Protein AF-A0A916ATY6-F1 (afdb_monomer)

Foldseek 3Di:
DDLALAEAEAEAQPPPVPQAGDLVVCVVPPCCLQVPPPDPHFNHAYEYAGADLCRLVNNLSCLVSVHHYDDAPVRDQADNVRHGDPGRVSVVVVSVVSCVVVVRDDDDPVVVSVVSHVSVVVVVVVVVVVVVD

Mean predicted aligned error: 8.29 Å

Nearest PDB structures (foldseek):
  3e02-assembly1_A  TM=9.396E-01  e=4.006E-03  Paraburkholderia xenovorans LB400
  3lot-assembly1_D  TM=9.330E-01  e=5.194E-03  Archaeoglobus fulgidus
  3no5-assembly2_C  TM=8.229E-01  e=2.713E-03  Cupriavidus pinatubonensis JMP134
  3chv-assembly1_A-2  TM=7.537E-01  e=1.208E-02  Ruegeria pomeroyi DSS-3
  3fa5-assembly1_B  TM=7.376E-01  e=1.252E-01  Paracoccus denitrificans PD1222

Structure (mmCIF, N/CA/C/O backbone):
data_AF-A0A916ATY6-F1
#
_entry.id   AF-A0A916ATY6-F1
#
loop_
_atom_site.group_PDB
_atom_site.id
_atom_site.type_symbol
_atom_site.label_atom_id
_atom_site.label_alt_id
_atom_site.label_comp_id
_atom_site.label_asym_id
_atom_site.label_entity_id
_atom_site.label_seq_id
_atom_site.pdbx_PDB_ins_code
_atom_site.Cartn_x
_atom_site.Cartn_y
_atom_site.Cartn_z
_atom_site.occupancy
_atom_site.B_iso_or_equiv
_atom_site.auth_seq_id
_atom_site.auth_comp_id
_atom_site.auth_asym_id
_atom_site.auth_atom_id
_atom_site.pdbx_PDB_model_num
ATOM 1 N N . MET A 1 1 ? 25.589 -5.861 0.360 1.00 56.34 1 MET A N 1
ATOM 2 C CA . MET A 1 1 ? 24.221 -6.362 0.102 1.00 56.34 1 MET A CA 1
ATOM 3 C C . MET A 1 1 ? 24.271 -7.263 -1.119 1.00 56.34 1 MET A C 1
ATOM 5 O O . MET A 1 1 ? 25.149 -7.019 -1.943 1.00 56.34 1 MET A O 1
ATOM 9 N N . PRO A 1 2 ? 23.389 -8.271 -1.233 1.00 63.84 2 PRO A N 1
ATOM 10 C CA . PRO A 1 2 ? 23.212 -9.017 -2.481 1.00 63.84 2 PRO A CA 1
ATOM 11 C C . PRO A 1 2 ? 22.978 -8.040 -3.632 1.00 63.84 2 PRO A C 1
ATOM 13 O O . PRO A 1 2 ? 22.325 -7.020 -3.423 1.00 63.84 2 PRO A O 1
ATOM 16 N N . ASP A 1 3 ? 23.513 -8.307 -4.816 1.00 68.31 3 ASP A N 1
ATOM 17 C CA . ASP A 1 3 ? 23.391 -7.420 -5.981 1.00 68.31 3 ASP A CA 1
ATOM 18 C C . ASP A 1 3 ? 22.205 -7.789 -6.897 1.00 68.31 3 ASP A C 1
ATOM 20 O O . ASP A 1 3 ? 22.075 -7.239 -7.990 1.00 68.31 3 ASP A O 1
ATOM 24 N N . HIS A 1 4 ? 21.356 -8.723 -6.459 1.00 70.06 4 HIS A N 1
ATOM 25 C CA . HIS A 1 4 ? 20.209 -9.266 -7.190 1.00 70.06 4 HIS A CA 1
ATOM 26 C C . HIS A 1 4 ? 19.062 -9.694 -6.250 1.00 70.06 4 HIS A C 1
ATOM 28 O O . HIS A 1 4 ? 19.238 -9.708 -5.029 1.00 70.06 4 HIS A O 1
ATOM 34 N N . HIS A 1 5 ? 17.881 -9.976 -6.827 1.00 76.50 5 HIS A N 1
ATOM 35 C CA . HIS A 1 5 ? 16.618 -10.324 -6.135 1.00 76.50 5 HIS A CA 1
ATOM 36 C C . HIS A 1 5 ? 16.241 -9.384 -4.986 1.00 76.50 5 HIS A C 1
ATOM 38 O O . HIS A 1 5 ? 15.688 -9.798 -3.964 1.00 76.50 5 HIS A O 1
ATOM 44 N N . GLN A 1 6 ? 16.572 -8.104 -5.125 1.00 80.44 6 GLN A N 1
ATOM 45 C CA . GLN A 1 6 ? 16.255 -7.120 -4.106 1.00 80.44 6 GLN A CA 1
ATOM 46 C C . GLN A 1 6 ? 14.767 -6.776 -4.156 1.00 80.44 6 GLN A C 1
ATOM 48 O O . GLN A 1 6 ? 14.208 -6.513 -5.219 1.00 80.44 6 GLN A O 1
ATOM 53 N N . HIS A 1 7 ? 14.151 -6.727 -2.980 1.00 85.62 7 HIS A N 1
ATOM 54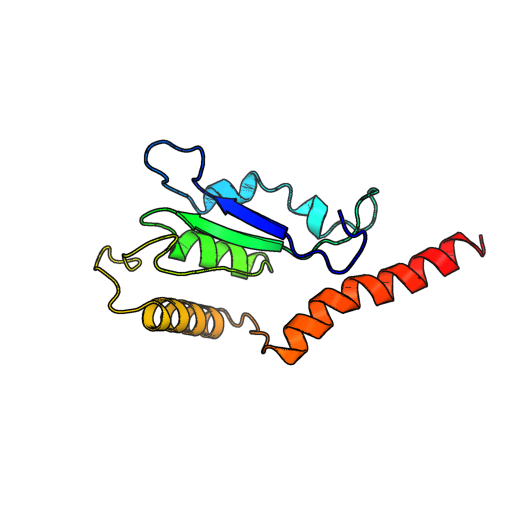 C CA . HIS A 1 7 ? 12.808 -6.204 -2.788 1.00 85.62 7 HIS A CA 1
ATOM 55 C C . HIS A 1 7 ? 12.855 -5.209 -1.628 1.00 85.62 7 HIS A C 1
ATOM 57 O O . HIS A 1 7 ? 13.101 -5.587 -0.479 1.00 85.62 7 HIS A O 1
ATOM 63 N N . ALA A 1 8 ? 12.719 -3.923 -1.939 1.00 86.81 8 ALA A N 1
ATOM 64 C CA . ALA A 1 8 ? 12.822 -2.861 -0.948 1.00 86.81 8 ALA A CA 1
ATOM 65 C C . ALA A 1 8 ? 11.520 -2.741 -0.146 1.00 86.81 8 ALA A C 1
ATOM 67 O O . ALA A 1 8 ? 10.437 -2.891 -0.697 1.00 86.81 8 ALA A O 1
ATOM 68 N N . LEU A 1 9 ? 11.618 -2.422 1.148 1.00 89.44 9 LEU A N 1
ATOM 69 C CA . LEU A 1 9 ? 10.466 -2.034 1.963 1.00 89.44 9 LEU A CA 1
ATOM 70 C C . LEU A 1 9 ? 10.633 -0.583 2.408 1.00 89.44 9 LEU A C 1
ATOM 72 O O . LEU A 1 9 ? 11.519 -0.259 3.201 1.00 89.44 9 LEU A O 1
ATOM 76 N N . VAL A 1 10 ? 9.760 0.282 1.909 1.00 89.88 10 VAL A N 1
ATOM 77 C CA . VAL A 1 10 ? 9.651 1.680 2.314 1.00 89.88 10 VAL A CA 1
ATOM 78 C C . VAL A 1 10 ? 8.666 1.790 3.468 1.00 89.88 10 VAL A C 1
ATOM 80 O O . VAL A 1 10 ? 7.553 1.275 3.404 1.00 89.88 10 VAL A O 1
ATOM 83 N N . VAL A 1 11 ? 9.072 2.506 4.514 1.00 91.19 11 VAL A N 1
ATOM 84 C CA . VAL A 1 11 ? 8.278 2.684 5.732 1.00 91.19 11 VAL A CA 1
ATOM 85 C C . VAL A 1 11 ? 7.848 4.142 5.854 1.00 91.19 11 VAL A C 1
ATOM 87 O O . VAL A 1 11 ? 8.669 5.010 6.159 1.00 91.19 11 VAL A O 1
ATOM 90 N N . LEU A 1 12 ? 6.563 4.417 5.640 1.00 89.88 12 LEU A N 1
ATOM 91 C CA . LEU A 1 12 ? 5.989 5.748 5.841 1.00 89.88 12 LEU A CA 1
ATOM 92 C C . LEU A 1 12 ? 5.737 6.015 7.330 1.00 89.88 12 LEU A C 1
ATOM 94 O O . LEU A 1 12 ? 5.541 5.095 8.124 1.00 89.88 12 LEU A O 1
ATOM 98 N N . GLY A 1 13 ? 5.784 7.288 7.722 1.00 74.75 13 GLY A N 1
ATOM 99 C CA . GLY A 1 13 ? 5.442 7.724 9.080 1.00 74.75 13 GLY A CA 1
ATOM 100 C C . GLY A 1 13 ? 6.486 7.435 10.166 1.00 74.75 13 GLY A C 1
ATOM 101 O O . GLY A 1 13 ? 6.394 8.025 11.237 1.00 74.75 13 GLY A O 1
ATOM 102 N N . ARG A 1 14 ? 7.529 6.623 9.915 1.00 67.06 14 ARG A N 1
ATOM 103 C CA . ARG A 1 14 ? 8.522 6.221 10.943 1.00 67.06 14 ARG A CA 1
ATOM 104 C C . ARG A 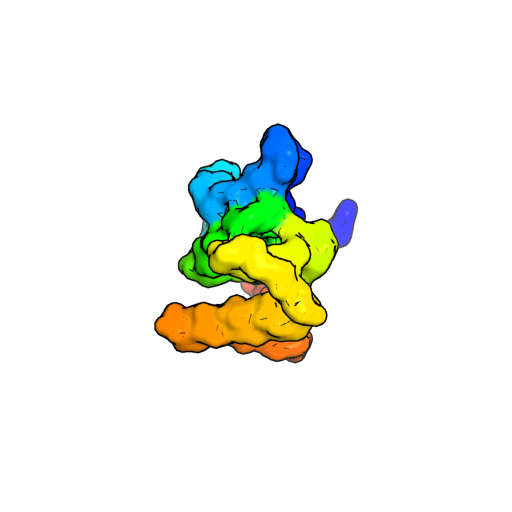1 14 ? 9.216 7.394 11.654 1.00 67.06 14 ARG A C 1
ATOM 106 O O . ARG A 1 14 ? 9.600 7.256 12.811 1.00 67.06 14 ARG A O 1
ATOM 113 N N . TYR A 1 15 ? 9.383 8.525 10.970 1.00 65.75 15 TYR A N 1
ATOM 114 C CA . TYR A 1 15 ? 10.058 9.7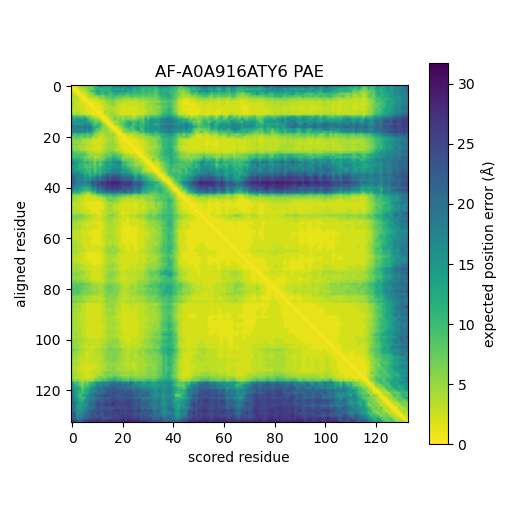18 11.500 1.00 65.75 15 TYR A CA 1
ATOM 115 C C . TYR A 1 15 ? 9.110 10.900 11.760 1.00 65.75 15 TYR A C 1
ATOM 117 O O . TYR A 1 15 ? 9.572 11.984 12.112 1.00 65.75 15 TYR A O 1
ATOM 125 N N . GLN A 1 16 ? 7.797 10.711 11.594 1.00 63.69 16 GLN A N 1
ATOM 126 C CA . GLN A 1 16 ? 6.801 11.722 11.952 1.00 63.69 16 GLN A CA 1
ATOM 127 C C . GLN A 1 16 ? 6.427 11.594 13.433 1.00 63.69 16 GLN A C 1
ATOM 129 O O . GLN A 1 16 ? 6.479 10.501 14.007 1.00 63.69 16 GLN A O 1
ATOM 134 N N . LYS A 1 17 ? 6.042 12.711 14.070 1.00 63.28 17 LYS A N 1
ATOM 135 C CA . LYS A 1 17 ? 5.484 12.669 15.431 1.00 63.28 17 LYS A CA 1
ATOM 136 C C . LYS A 1 17 ? 4.321 11.671 15.452 1.00 63.28 17 LYS A C 1
ATOM 138 O O . LYS A 1 17 ? 3.497 11.671 14.545 1.00 63.28 17 LYS A O 1
ATOM 143 N N . GLU A 1 18 ? 4.305 10.806 16.465 1.00 72.00 18 GLU A N 1
ATOM 144 C CA . GLU A 1 18 ? 3.228 9.827 16.705 1.00 72.00 18 GLU A CA 1
ATOM 145 C C . GLU A 1 18 ? 3.035 8.773 15.598 1.00 72.00 18 GLU A C 1
ATOM 147 O O . GLU A 1 18 ? 2.000 8.108 15.554 1.00 72.00 18 GLU A O 1
ATOM 152 N N . GLN A 1 19 ? 4.036 8.585 14.727 1.00 75.12 19 GLN A N 1
ATOM 153 C CA . GLN A 1 19 ? 4.022 7.571 13.667 1.00 75.12 19 GLN A CA 1
ATOM 154 C C . GLN A 1 19 ? 2.798 7.675 12.738 1.00 75.12 19 GLN A C 1
ATOM 156 O O . GLN A 1 19 ? 2.239 6.666 12.320 1.00 75.12 19 GLN A O 1
ATOM 161 N N . GLN A 1 20 ? 2.357 8.894 12.416 1.00 84.19 20 GLN A N 1
ATOM 162 C CA . GLN A 1 20 ? 1.248 9.099 11.485 1.00 84.19 20 GLN A CA 1
ATOM 163 C C . GLN A 1 20 ? 1.757 9.246 10.053 1.00 84.19 20 GLN A C 1
ATOM 165 O O . GLN A 1 20 ? 2.561 10.129 9.753 1.00 84.19 20 GLN A O 1
ATOM 170 N N . SER A 1 21 ? 1.270 8.377 9.170 1.00 89.50 21 SER A N 1
ATOM 171 C CA . SER A 1 21 ? 1.540 8.446 7.734 1.00 89.50 21 SER A CA 1
ATOM 172 C C . SER A 1 21 ? 0.420 9.166 6.998 1.00 89.50 21 SER A C 1
ATOM 174 O O . SER A 1 21 ? -0.744 9.153 7.405 1.00 89.50 21 SER A O 1
ATOM 176 N N . SER A 1 22 ? 0.769 9.751 5.862 1.00 90.69 22 SER A N 1
ATOM 177 C CA . SER A 1 22 ? -0.173 10.321 4.910 1.00 90.69 22 SER A CA 1
ATOM 178 C C . SER A 1 22 ? 0.091 9.740 3.522 1.00 90.69 22 SER A C 1
ATOM 180 O O . SER A 1 22 ? 1.253 9.594 3.148 1.00 90.69 22 SER A O 1
ATOM 182 N N . PRO A 1 23 ? -0.938 9.499 2.687 1.00 91.19 23 PRO A N 1
ATOM 183 C CA . PRO A 1 23 ? -0.733 9.133 1.283 1.00 91.19 23 PRO A CA 1
ATOM 184 C C . PRO A 1 23 ? 0.143 10.137 0.531 1.00 91.19 23 PRO A C 1
ATOM 186 O O . PRO A 1 23 ? 0.843 9.791 -0.414 1.00 91.19 23 PRO A O 1
ATOM 189 N N . TRP A 1 24 ? 0.147 11.391 0.984 1.00 89.50 24 TRP A N 1
ATOM 190 C CA . TRP A 1 24 ? 0.990 12.446 0.439 1.00 89.50 24 TRP A CA 1
ATOM 191 C C . TRP A 1 24 ? 2.489 12.234 0.661 1.00 89.50 24 TRP A C 1
ATOM 193 O O . TRP A 1 24 ? 3.285 12.811 -0.084 1.00 89.50 24 TRP A O 1
ATOM 203 N N . ASP A 1 25 ? 2.873 11.403 1.630 1.00 88.19 25 ASP A N 1
ATOM 204 C CA . ASP A 1 25 ? 4.268 11.055 1.901 1.00 88.19 25 ASP A CA 1
ATOM 205 C C . ASP A 1 25 ? 4.867 10.229 0.752 1.00 88.19 25 ASP A C 1
ATOM 207 O O . ASP A 1 25 ? 6.072 10.289 0.516 1.00 88.19 25 ASP A O 1
ATOM 211 N N . LEU A 1 26 ? 4.031 9.542 -0.041 1.00 87.12 26 LEU A N 1
ATOM 212 C CA . LEU A 1 26 ? 4.464 8.820 -1.242 1.00 87.12 26 LEU A CA 1
ATOM 213 C C . LEU A 1 26 ? 5.099 9.747 -2.287 1.00 87.12 26 LEU A C 1
ATOM 215 O O . LEU A 1 26 ? 5.924 9.293 -3.067 1.00 87.12 26 LEU A O 1
ATOM 219 N N . ARG A 1 27 ? 4.790 11.052 -2.282 1.00 81.75 27 ARG A N 1
ATOM 220 C CA . ARG A 1 27 ? 5.428 12.021 -3.195 1.00 81.75 27 ARG A CA 1
ATOM 221 C C . ARG A 1 27 ? 6.910 12.229 -2.906 1.00 81.75 27 ARG A C 1
ATOM 223 O O . ARG A 1 27 ? 7.644 12.657 -3.788 1.00 81.75 27 ARG A O 1
ATOM 230 N N . ALA A 1 28 ? 7.337 11.987 -1.666 1.00 75.31 28 ALA A N 1
ATOM 231 C CA . ALA A 1 28 ? 8.747 12.059 -1.304 1.00 75.31 28 ALA A CA 1
ATOM 232 C C . ALA A 1 28 ? 9.527 10.846 -1.830 1.00 75.31 28 ALA A C 1
ATOM 234 O O . ALA A 1 28 ? 10.754 10.900 -1.929 1.00 75.31 28 ALA A O 1
ATOM 235 N N . LEU A 1 29 ? 8.832 9.761 -2.196 1.00 73.31 29 LEU A N 1
ATOM 236 C CA . LEU A 1 29 ? 9.446 8.685 -2.952 1.00 73.31 29 LEU A CA 1
ATOM 237 C C . LEU A 1 29 ? 9.732 9.235 -4.341 1.00 73.31 29 LEU A C 1
ATOM 239 O O . LEU A 1 29 ? 8.823 9.580 -5.091 1.00 73.31 29 LEU A O 1
ATOM 243 N N . ASN A 1 30 ? 11.014 9.345 -4.679 1.00 68.12 30 ASN A N 1
ATOM 244 C CA . ASN A 1 30 ? 11.421 9.608 -6.048 1.00 68.12 30 ASN A CA 1
ATOM 245 C C . ASN A 1 30 ? 11.110 8.351 -6.874 1.00 68.12 30 ASN A C 1
ATOM 247 O O . ASN A 1 30 ? 11.986 7.517 -7.097 1.00 68.12 30 ASN A O 1
ATOM 251 N N . LEU A 1 31 ? 9.836 8.198 -7.249 1.00 64.19 31 LEU A N 1
ATOM 252 C CA . LEU A 1 31 ? 9.304 7.014 -7.916 1.00 64.19 31 LEU A CA 1
ATOM 253 C C . LEU A 1 31 ? 10.007 6.741 -9.243 1.00 64.19 31 LEU A C 1
ATOM 255 O O . LEU A 1 31 ? 10.140 5.583 -9.619 1.00 64.19 31 LEU A O 1
ATOM 259 N N . ALA A 1 32 ? 10.547 7.776 -9.895 1.00 58.75 32 ALA A N 1
ATOM 260 C CA . ALA A 1 32 ? 11.366 7.619 -11.091 1.00 58.75 32 ALA A CA 1
ATOM 261 C C . ALA A 1 32 ? 12.536 6.651 -10.855 1.00 58.75 32 ALA A C 1
ATOM 263 O O . ALA A 1 32 ? 12.866 5.873 -11.727 1.00 58.75 32 ALA A O 1
ATOM 264 N N . ARG A 1 33 ? 13.097 6.565 -9.645 1.00 59.00 33 ARG A N 1
ATOM 265 C CA . ARG A 1 33 ? 14.185 5.615 -9.341 1.00 59.00 33 ARG A 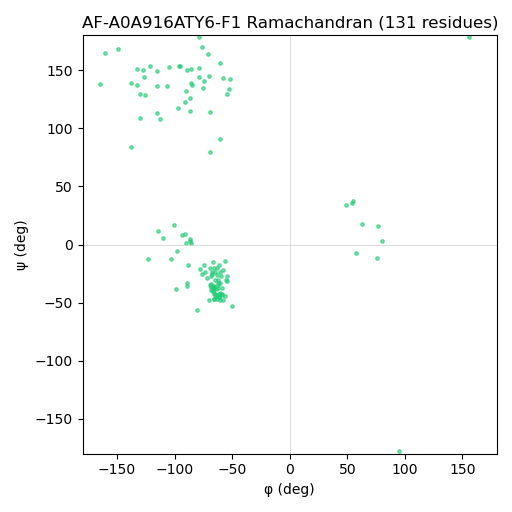CA 1
ATOM 266 C C . ARG A 1 33 ? 13.771 4.141 -9.400 1.00 59.00 33 ARG A C 1
ATOM 268 O O . ARG A 1 33 ? 14.645 3.283 -9.395 1.00 59.00 33 ARG A O 1
ATOM 275 N N . PHE A 1 34 ? 12.469 3.857 -9.402 1.00 57.12 34 PHE A N 1
ATOM 276 C CA . PHE A 1 34 ? 11.912 2.507 -9.504 1.00 57.12 34 PHE A CA 1
ATOM 277 C C . PHE A 1 34 ? 11.371 2.185 -10.903 1.00 57.12 34 PHE A C 1
ATOM 279 O O . PHE A 1 34 ? 11.086 1.024 -11.172 1.00 57.12 34 PHE A O 1
ATOM 286 N N . PHE A 1 35 ? 11.231 3.191 -11.773 1.00 53.91 35 PHE A N 1
ATOM 287 C CA . PHE A 1 35 ? 10.649 3.055 -13.115 1.00 53.91 35 PHE A CA 1
ATOM 288 C C . PHE A 1 35 ? 11.581 3.523 -14.240 1.00 53.91 35 PHE A C 1
ATOM 290 O O . PHE A 1 35 ? 11.286 3.297 -15.410 1.00 53.91 35 PHE A O 1
ATOM 297 N N . ASP A 1 36 ? 12.668 4.216 -13.903 1.00 47.78 36 ASP A N 1
ATOM 298 C CA . ASP A 1 36 ? 13.599 4.796 -14.858 1.00 47.78 36 ASP A CA 1
ATOM 299 C C . ASP A 1 36 ? 14.792 3.862 -15.047 1.00 47.78 36 ASP A C 1
ATOM 301 O O . ASP A 1 36 ? 15.546 3.547 -14.122 1.00 47.78 36 ASP A O 1
ATOM 305 N N . SER A 1 37 ? 14.929 3.397 -16.280 1.00 48.69 37 SER A N 1
ATOM 306 C CA . SER A 1 37 ? 15.850 2.337 -16.660 1.00 48.69 37 SER A CA 1
ATOM 307 C C . SER A 1 37 ? 17.269 2.845 -16.963 1.00 48.69 37 SER A C 1
ATOM 309 O O . SER A 1 37 ? 18.133 2.042 -17.329 1.00 48.69 37 SER A O 1
ATOM 311 N N . ASP A 1 38 ? 17.491 4.161 -16.812 1.00 45.56 38 ASP A N 1
ATOM 312 C CA . ASP A 1 38 ? 18.643 4.899 -17.352 1.00 45.56 38 ASP A CA 1
ATOM 313 C C . ASP A 1 38 ? 19.601 5.489 -16.301 1.00 45.56 38 ASP A C 1
ATOM 315 O O . ASP A 1 38 ? 20.505 6.249 -16.649 1.00 45.56 38 ASP A O 1
ATOM 319 N N . PHE A 1 39 ? 19.502 5.133 -15.015 1.00 40.50 39 PHE A N 1
ATOM 320 C CA . PHE A 1 39 ? 20.410 5.716 -14.018 1.00 40.50 39 PHE A CA 1
ATOM 321 C C . PHE A 1 39 ? 20.947 4.723 -12.993 1.00 40.50 39 PHE A C 1
ATOM 323 O O . PHE A 1 39 ? 20.452 4.679 -11.879 1.00 40.50 39 PHE A O 1
ATOM 330 N N . VAL A 1 40 ? 22.024 4.000 -13.338 1.00 43.34 40 VAL A N 1
ATOM 331 C CA . VAL A 1 40 ? 23.071 3.453 -12.427 1.00 43.34 40 VAL A CA 1
ATOM 332 C C . VAL A 1 40 ? 22.602 2.516 -11.283 1.00 43.34 40 VAL A C 1
ATOM 334 O O . VAL A 1 40 ? 23.418 1.864 -10.634 1.00 43.34 40 VAL A O 1
ATOM 337 N N . THR A 1 41 ? 21.302 2.357 -11.058 1.00 43.94 41 THR A N 1
ATOM 338 C CA . THR A 1 41 ? 20.682 1.531 -10.029 1.00 43.94 41 THR A CA 1
ATOM 339 C C . THR A 1 41 ? 19.618 0.654 -10.683 1.00 43.94 41 THR A C 1
ATOM 341 O O . THR A 1 41 ? 18.803 1.183 -11.433 1.00 43.94 41 THR A O 1
ATOM 344 N N . PRO A 1 42 ? 19.631 -0.669 -10.445 1.00 50.06 42 PRO A N 1
ATOM 345 C CA . PRO A 1 42 ? 18.667 -1.592 -11.043 1.00 50.06 42 PRO A CA 1
ATOM 346 C C . PRO A 1 42 ? 17.221 -1.248 -10.646 1.00 50.06 42 PRO A C 1
ATOM 348 O O . PRO A 1 42 ? 17.003 -0.659 -9.588 1.00 50.06 42 PRO A O 1
ATOM 351 N N . GLU A 1 43 ? 16.246 -1.666 -11.463 1.00 63.44 43 GLU A N 1
ATOM 352 C CA . GLU A 1 43 ? 14.815 -1.663 -11.121 1.00 63.44 43 GLU A CA 1
ATOM 353 C C . GLU A 1 43 ? 14.587 -2.569 -9.901 1.00 63.44 43 GLU A C 1
ATOM 355 O O . GLU A 1 43 ? 14.419 -3.784 -10.005 1.00 63.44 43 GLU A O 1
ATOM 360 N N . VAL A 1 44 ? 14.660 -1.991 -8.704 1.00 74.56 44 VAL A N 1
ATOM 361 C CA . VAL A 1 44 ? 14.367 -2.701 -7.459 1.00 74.56 44 VAL A CA 1
ATOM 362 C C . VAL A 1 44 ? 12.871 -2.600 -7.211 1.00 74.56 44 VAL A C 1
ATOM 364 O O . VAL A 1 44 ? 12.353 -1.513 -6.951 1.00 74.56 44 VAL A O 1
ATOM 367 N N . ARG A 1 45 ? 12.174 -3.741 -7.245 1.00 81.69 45 ARG A N 1
ATOM 368 C CA . ARG A 1 45 ? 10.767 -3.806 -6.838 1.00 81.69 45 ARG A CA 1
ATOM 369 C C . ARG A 1 45 ? 10.638 -3.321 -5.394 1.00 81.69 45 ARG A C 1
ATOM 371 O O . ARG A 1 45 ? 11.512 -3.580 -4.560 1.00 81.69 45 ARG A O 1
ATOM 378 N N . CYS A 1 46 ? 9.556 -2.618 -5.087 1.00 86.94 46 CYS A N 1
ATOM 379 C CA . CYS A 1 46 ? 9.380 -1.975 -3.794 1.00 86.94 46 CYS A CA 1
ATOM 380 C C . CYS A 1 46 ? 7.992 -2.252 -3.219 1.00 86.94 46 CYS A C 1
ATOM 382 O O . CYS A 1 46 ? 6.985 -2.118 -3.913 1.00 86.94 46 CYS A O 1
ATOM 384 N N . ALA A 1 47 ? 7.962 -2.534 -1.919 1.00 92.19 47 ALA A N 1
ATOM 385 C CA . ALA A 1 47 ? 6.774 -2.543 -1.091 1.00 92.19 47 ALA A CA 1
ATOM 386 C C . ALA A 1 47 ? 6.712 -1.309 -0.188 1.00 92.19 47 ALA A C 1
ATOM 388 O O . ALA A 1 47 ? 7.740 -0.763 0.220 1.00 92.19 47 ALA A O 1
ATOM 389 N N . VAL A 1 48 ? 5.500 -0.911 0.184 1.00 93.81 48 VAL A N 1
ATOM 390 C CA . VAL A 1 48 ? 5.238 0.146 1.165 1.00 93.81 48 VAL A CA 1
ATOM 391 C C . VAL A 1 48 ? 4.547 -0.440 2.394 1.00 93.81 48 VAL A C 1
ATOM 393 O O . VAL A 1 48 ? 3.605 -1.223 2.275 1.00 93.81 48 VAL A O 1
ATOM 396 N N . CYS A 1 49 ? 4.977 -0.023 3.584 1.00 94.94 49 CYS A N 1
ATOM 397 C CA . CYS A 1 49 ? 4.161 -0.074 4.794 1.00 94.94 49 CYS A CA 1
ATOM 398 C C . CYS A 1 49 ? 3.995 1.329 5.382 1.00 94.94 49 CYS A C 1
ATOM 400 O O . CYS A 1 49 ? 4.825 2.217 5.169 1.00 94.94 49 CYS A O 1
ATOM 402 N N . ALA A 1 50 ? 2.907 1.538 6.113 1.00 94.31 50 ALA A N 1
ATOM 403 C CA . ALA A 1 50 ? 2.559 2.831 6.677 1.00 94.31 50 ALA A CA 1
ATOM 404 C C . ALA A 1 50 ? 2.045 2.653 8.102 1.00 94.31 50 ALA A C 1
ATOM 406 O O . ALA A 1 50 ? 1.287 1.733 8.380 1.00 94.31 50 ALA A O 1
ATOM 407 N N . PHE A 1 51 ? 2.450 3.539 9.002 1.00 92.19 51 PHE A N 1
ATOM 408 C CA . PHE A 1 51 ? 1.928 3.573 10.365 1.00 92.19 51 PHE A CA 1
ATOM 409 C C . PHE A 1 51 ? 0.773 4.573 10.498 1.00 92.19 51 PHE A C 1
ATOM 411 O O . PHE A 1 51 ? 0.709 5.574 9.774 1.00 92.19 51 PHE A O 1
ATOM 418 N N . GLY A 1 52 ? -0.108 4.319 11.463 1.00 88.62 52 GLY A N 1
ATOM 419 C CA . GLY A 1 52 ? -1.151 5.255 11.881 1.00 88.62 52 GLY A CA 1
ATOM 420 C C . GLY A 1 52 ? -2.509 5.044 11.213 1.00 88.62 52 GLY A C 1
ATOM 421 O O . GLY A 1 52 ? -2.712 4.126 10.420 1.00 88.62 52 GLY A O 1
ATOM 422 N N . ALA A 1 53 ? -3.459 5.924 11.544 1.00 89.44 53 ALA A N 1
ATOM 423 C CA . ALA A 1 53 ? -4.879 5.751 11.213 1.00 89.44 53 ALA A CA 1
ATOM 424 C C . ALA A 1 53 ? -5.167 5.721 9.702 1.00 89.44 53 ALA A C 1
ATOM 426 O O . ALA A 1 53 ? -6.202 5.221 9.266 1.00 89.44 53 ALA A O 1
ATOM 427 N N . ARG A 1 54 ? -4.242 6.256 8.900 1.00 92.50 54 ARG A N 1
ATOM 428 C CA . ARG A 1 54 ? -4.343 6.336 7.441 1.00 92.50 54 ARG A CA 1
ATOM 429 C C . ARG A 1 54 ? -3.543 5.260 6.713 1.00 92.50 54 ARG A C 1
ATOM 431 O O . ARG A 1 54 ? -3.284 5.418 5.521 1.00 92.50 54 ARG A O 1
ATOM 438 N N . GLU A 1 55 ? -3.135 4.184 7.390 1.00 95.31 55 GLU A N 1
ATOM 439 C CA . GLU A 1 55 ? -2.402 3.081 6.756 1.00 95.31 55 GLU A CA 1
ATOM 440 C C . GLU A 1 55 ? -3.114 2.602 5.483 1.00 95.31 55 GLU A C 1
ATOM 442 O O . GLU A 1 55 ? -2.504 2.601 4.418 1.00 95.31 55 GLU A O 1
ATOM 447 N N . GLN A 1 56 ? -4.410 2.274 5.548 1.00 95.56 56 GLN A N 1
ATOM 448 C CA . GLN A 1 56 ? -5.135 1.751 4.383 1.00 95.56 56 GLN A CA 1
ATOM 449 C C . GLN A 1 56 ? -5.201 2.748 3.216 1.00 95.56 56 GLN A C 1
ATOM 451 O O . GLN A 1 56 ? -5.083 2.325 2.065 1.00 95.56 56 GLN A O 1
ATOM 456 N N . ASP A 1 57 ? -5.303 4.055 3.480 1.00 95.19 57 ASP A N 1
ATOM 457 C CA . ASP A 1 57 ? -5.230 5.083 2.432 1.00 95.19 57 ASP A CA 1
ATOM 458 C C . ASP A 1 57 ? -3.851 5.081 1.754 1.00 95.19 57 ASP A C 1
ATOM 460 O O . ASP A 1 57 ? -3.740 5.189 0.529 1.00 95.19 57 ASP A O 1
ATOM 464 N N . CYS A 1 58 ? -2.786 4.973 2.558 1.00 95.38 58 CYS A N 1
ATOM 465 C CA . CYS A 1 58 ? -1.408 4.960 2.075 1.00 95.38 58 CYS A CA 1
ATOM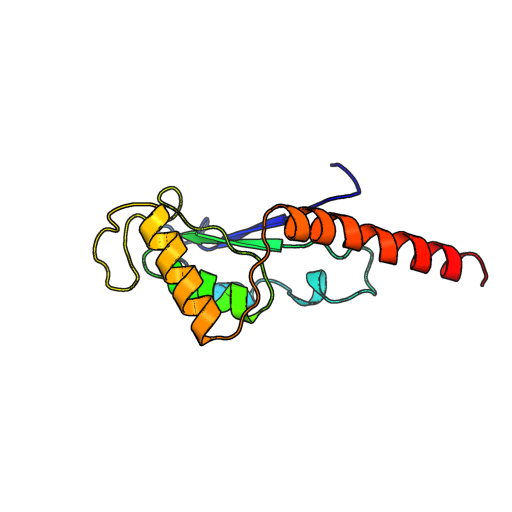 466 C C . CYS A 1 58 ? -1.144 3.715 1.229 1.00 95.38 58 CYS A C 1
ATOM 468 O O . CYS A 1 58 ? -0.600 3.828 0.134 1.00 95.38 58 CYS A O 1
ATOM 470 N N . LEU A 1 59 ? -1.564 2.542 1.710 1.00 97.19 59 LEU A N 1
ATOM 471 C CA . LEU A 1 59 ? -1.404 1.280 0.993 1.00 97.19 59 LEU A CA 1
ATOM 472 C C . LEU A 1 59 ? -2.228 1.273 -0.296 1.00 97.19 59 LEU A C 1
ATOM 474 O O . LEU A 1 59 ? -1.706 0.911 -1.343 1.00 97.19 59 LEU A O 1
ATOM 478 N N . THR A 1 60 ? -3.467 1.765 -0.267 1.00 97.19 60 THR A N 1
ATOM 479 C CA . THR A 1 60 ? -4.290 1.895 -1.482 1.00 97.19 60 THR A CA 1
ATOM 480 C C . THR A 1 60 ? -3.617 2.786 -2.523 1.00 97.19 60 THR A C 1
ATOM 482 O O . THR A 1 60 ? -3.556 2.441 -3.701 1.00 97.19 60 THR A O 1
ATOM 485 N N . SER A 1 61 ? -3.048 3.909 -2.081 1.00 95.56 61 SER A N 1
ATOM 486 C CA . SER A 1 61 ? -2.309 4.820 -2.957 1.00 95.56 61 SER A CA 1
ATOM 487 C C . SER A 1 61 ? -1.030 4.181 -3.505 1.00 95.56 61 SER A C 1
ATOM 489 O O . SER A 1 61 ? -0.710 4.375 -4.671 1.00 95.56 61 SER A O 1
ATOM 491 N N . ALA A 1 62 ? -0.322 3.381 -2.704 1.00 94.25 62 ALA A N 1
ATOM 492 C CA . ALA A 1 62 ? 0.852 2.635 -3.151 1.00 94.25 62 ALA A CA 1
ATOM 493 C C . ALA A 1 62 ? 0.493 1.588 -4.221 1.00 94.25 62 ALA A C 1
ATOM 495 O O . ALA A 1 62 ? 1.156 1.540 -5.255 1.00 94.25 62 ALA A O 1
ATOM 496 N N . MET A 1 63 ? -0.598 0.833 -4.035 1.00 95.12 63 MET A N 1
ATOM 497 C CA . MET A 1 63 ? -1.083 -0.119 -5.044 1.00 95.12 63 MET A CA 1
ATOM 498 C C . MET A 1 63 ? -1.412 0.578 -6.374 1.00 95.12 63 MET A C 1
ATOM 500 O O . MET A 1 63 ? -1.051 0.079 -7.436 1.00 95.12 63 MET A O 1
ATOM 504 N N . LEU A 1 64 ? -2.057 1.752 -6.329 1.00 93.50 64 LEU A N 1
ATOM 505 C CA . LEU A 1 64 ? -2.364 2.552 -7.526 1.00 93.50 64 LEU A CA 1
ATOM 506 C C . LEU A 1 64 ? -1.109 3.035 -8.268 1.00 93.50 64 LEU A C 1
ATOM 508 O O . LEU A 1 64 ? -1.160 3.264 -9.473 1.00 93.50 64 LEU A O 1
ATOM 512 N N . LEU A 1 65 ? 0.013 3.180 -7.561 1.00 89.88 65 LEU A N 1
ATOM 513 C CA . LEU A 1 65 ? 1.316 3.527 -8.133 1.00 89.88 65 LEU A CA 1
ATOM 514 C C . LEU A 1 65 ? 2.095 2.293 -8.619 1.00 89.88 65 LEU A C 1
ATOM 516 O O . LEU A 1 65 ? 3.244 2.434 -9.024 1.00 89.88 65 LEU A O 1
ATOM 520 N N . GLY A 1 66 ? 1.502 1.095 -8.571 1.00 88.56 66 GLY A N 1
ATOM 521 C CA . GLY A 1 66 ? 2.151 -0.154 -8.973 1.00 88.56 66 GLY A CA 1
ATOM 522 C C . GLY A 1 66 ? 3.158 -0.697 -7.954 1.00 88.56 66 GLY A C 1
ATOM 523 O O . GLY A 1 66 ? 3.976 -1.545 -8.303 1.00 88.56 66 GLY A O 1
ATOM 524 N N . LEU A 1 67 ? 3.123 -0.209 -6.711 1.00 90.81 67 LEU A N 1
ATOM 525 C CA . LEU A 1 67 ? 3.981 -0.689 -5.628 1.00 90.81 67 LEU A CA 1
ATOM 526 C C . LEU A 1 67 ? 3.318 -1.855 -4.889 1.00 90.81 67 LEU A C 1
ATOM 528 O O . LEU A 1 67 ? 2.094 -1.901 -4.735 1.00 90.81 67 LEU A O 1
ATOM 532 N N . ASP A 1 68 ? 4.140 -2.755 -4.353 1.00 94.12 68 ASP A N 1
ATOM 533 C CA . ASP A 1 68 ? 3.663 -3.770 -3.420 1.00 94.12 68 ASP A CA 1
ATOM 534 C C . ASP A 1 68 ? 3.291 -3.131 -2.075 1.00 94.12 68 ASP A C 1
ATOM 536 O O . ASP A 1 68 ? 3.687 -2.009 -1.738 1.00 94.12 68 ASP A O 1
ATOM 540 N N . ILE A 1 69 ? 2.542 -3.866 -1.258 1.00 96.81 69 ILE A N 1
ATOM 541 C CA . ILE A 1 69 ? 2.098 -3.385 0.048 1.00 96.81 69 ILE A CA 1
ATOM 542 C C . ILE A 1 69 ? 2.321 -4.413 1.146 1.00 96.81 69 ILE A C 1
ATOM 544 O O . ILE A 1 69 ? 2.261 -5.624 0.932 1.00 96.81 69 ILE A O 1
ATOM 548 N N . ARG A 1 70 ? 2.533 -3.906 2.358 1.00 97.25 70 ARG A N 1
ATOM 549 C CA . ARG A 1 70 ? 2.564 -4.683 3.590 1.00 97.25 70 ARG A CA 1
ATOM 550 C C . ARG A 1 70 ? 1.578 -4.074 4.581 1.00 97.25 70 ARG A C 1
ATOM 552 O O . ARG A 1 70 ? 1.650 -2.885 4.871 1.00 97.25 70 ARG A O 1
ATOM 559 N N . VAL A 1 71 ? 0.708 -4.924 5.119 1.00 97.06 71 VAL A N 1
ATOM 560 C CA . VAL A 1 71 ? -0.324 -4.579 6.103 1.00 97.06 71 VAL A CA 1
ATOM 561 C C . VAL A 1 71 ? -0.22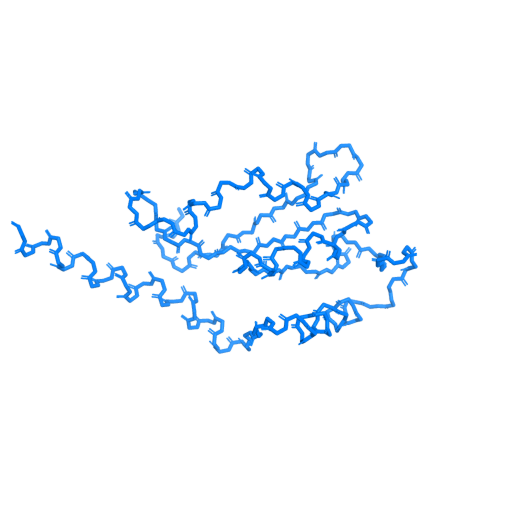4 -5.496 7.319 1.00 97.06 71 VAL A C 1
ATOM 563 O O . VAL A 1 71 ? 0.157 -6.664 7.189 1.00 97.06 71 VAL A O 1
ATOM 566 N N . GLY A 1 72 ? -0.601 -4.994 8.493 1.00 95.75 72 GLY A N 1
ATOM 567 C CA . GLY A 1 72 ? -0.841 -5.821 9.672 1.00 95.75 72 GLY A CA 1
ATOM 568 C C . GLY A 1 72 ? -0.680 -5.073 10.992 1.00 95.75 72 GLY A C 1
ATOM 569 O O . GLY A 1 72 ? -0.289 -3.915 11.038 1.00 95.75 72 GLY A O 1
ATOM 570 N N . PHE A 1 73 ? -0.926 -5.779 12.092 1.00 95.81 73 PHE A N 1
ATOM 571 C CA . PHE A 1 73 ? -0.877 -5.267 13.463 1.00 95.81 73 PHE A CA 1
ATOM 572 C C . PHE A 1 73 ? 0.487 -4.739 13.903 1.00 95.81 73 PHE A C 1
ATOM 574 O O . PHE A 1 73 ? 0.543 -3.986 14.866 1.00 95.81 73 PHE A O 1
ATOM 581 N N . GLU A 1 74 ? 1.577 -5.081 13.209 1.00 92.38 74 GLU A N 1
ATOM 582 C CA . GLU A 1 74 ? 2.860 -4.401 13.439 1.00 92.38 74 GLU A CA 1
ATOM 583 C C . GLU A 1 74 ? 2.769 -2.906 13.104 1.00 92.38 74 GLU A C 1
ATOM 585 O O . GLU A 1 74 ? 3.422 -2.089 13.744 1.00 92.38 74 GLU A O 1
ATOM 590 N N . ASN A 1 75 ? 1.962 -2.556 12.104 1.00 91.88 75 ASN A N 1
ATOM 591 C CA . ASN A 1 75 ? 1.841 -1.210 11.571 1.00 91.88 75 ASN A CA 1
ATOM 592 C C . ASN A 1 75 ? 0.620 -0.470 12.135 1.00 91.88 75 ASN A C 1
ATOM 594 O O . ASN A 1 75 ? 0.703 0.728 12.420 1.00 91.88 75 ASN A O 1
ATOM 598 N N . ASN A 1 76 ? -0.504 -1.172 12.311 1.00 92.50 76 ASN A N 1
ATOM 599 C CA . ASN A 1 76 ? -1.766 -0.564 12.716 1.00 92.50 76 ASN A CA 1
ATOM 600 C C . ASN A 1 76 ? -2.788 -1.609 13.208 1.00 92.50 76 ASN A C 1
ATOM 602 O O . ASN A 1 76 ? -2.972 -2.675 12.614 1.00 92.50 76 ASN A O 1
ATOM 606 N N . HIS A 1 77 ? -3.489 -1.276 14.293 1.00 94.12 77 HIS A N 1
ATOM 607 C CA . HIS A 1 77 ? -4.535 -2.108 14.897 1.00 94.12 77 HIS A CA 1
ATOM 608 C C . HIS A 1 77 ? -5.958 -1.711 14.483 1.00 94.12 77 HIS A C 1
ATOM 610 O O . HIS A 1 77 ? -6.909 -2.391 14.863 1.00 94.12 77 HIS A O 1
ATOM 616 N N . PHE A 1 78 ? -6.130 -0.623 13.731 1.00 93.31 78 PHE A N 1
ATOM 617 C CA . PHE A 1 78 ? -7.429 -0.036 13.418 1.00 93.31 78 PHE A CA 1
ATOM 618 C C . PHE A 1 78 ? -7.745 -0.113 11.924 1.00 93.31 78 PHE A C 1
ATOM 620 O O . PHE A 1 78 ? -6.880 -0.049 11.063 1.00 93.31 78 PHE A O 1
ATOM 627 N N . SER A 1 79 ? -9.021 -0.224 11.596 1.00 89.31 79 SER A N 1
ATOM 628 C CA . SER A 1 79 ? -9.522 -0.070 10.233 1.00 89.31 79 SER A CA 1
ATOM 629 C C . SER A 1 79 ? -9.582 1.402 9.811 1.00 89.31 79 SER A C 1
ATOM 631 O O . SER A 1 79 ? -9.481 2.297 10.648 1.00 89.31 79 SER A O 1
ATOM 633 N N . ALA A 1 80 ? -9.830 1.660 8.522 1.00 86.8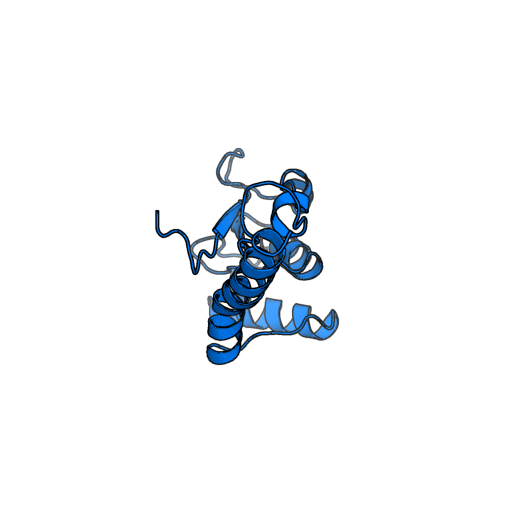8 80 ALA A N 1
ATOM 634 C CA . ALA A 1 80 ? -9.982 3.018 7.988 1.00 86.88 80 ALA A CA 1
ATOM 635 C C . ALA A 1 80 ? -11.104 3.844 8.660 1.00 86.88 80 ALA A C 1
ATOM 637 O O . ALA A 1 80 ? -11.067 5.069 8.630 1.00 86.88 80 ALA A O 1
ATOM 638 N N . SER A 1 81 ? -12.090 3.197 9.295 1.00 89.19 81 SER A N 1
ATOM 639 C CA . SER A 1 81 ? -13.138 3.872 10.077 1.00 89.19 81 SER A CA 1
ATOM 640 C C . SER A 1 81 ? -12.746 4.146 11.536 1.00 89.19 81 SER A C 1
ATOM 642 O O . SER A 1 81 ? -13.572 4.621 12.310 1.00 89.19 81 SER A O 1
ATOM 644 N N . GLY A 1 82 ? -11.513 3.825 11.941 1.00 91.56 82 GLY A N 1
ATOM 645 C CA . GLY A 1 82 ? -11.020 3.997 13.310 1.00 91.56 82 GLY A CA 1
ATOM 646 C C . GLY A 1 82 ? -11.443 2.895 14.286 1.00 91.56 82 GLY A C 1
ATOM 647 O O . GLY A 1 82 ? -11.11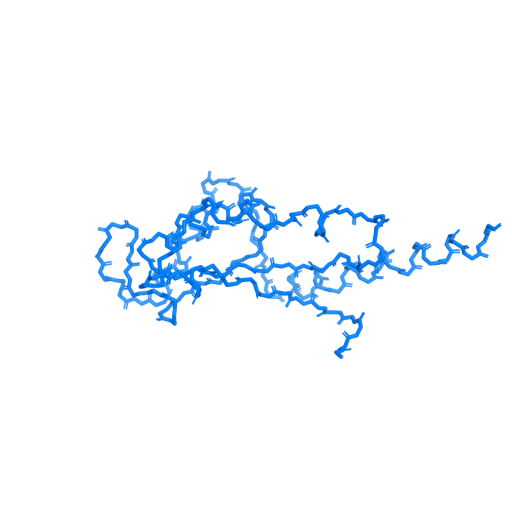3 2.963 15.466 1.00 91.56 82 GLY A O 1
ATOM 648 N N . VAL A 1 83 ? -12.151 1.861 13.824 1.00 94.19 83 VAL A N 1
ATOM 649 C CA . VAL A 1 83 ? -12.539 0.707 14.654 1.00 94.19 83 VAL A CA 1
ATOM 650 C C . VAL A 1 83 ? -11.406 -0.311 14.681 1.00 94.19 83 VAL A C 1
ATOM 652 O O . VAL A 1 83 ? -10.835 -0.592 13.627 1.00 94.19 83 VAL A O 1
ATOM 655 N N . ALA A 1 84 ? -11.106 -0.889 15.846 1.00 95.75 84 ALA A N 1
ATOM 656 C CA . ALA A 1 84 ? -10.106 -1.947 15.972 1.00 95.75 84 ALA A CA 1
ATOM 657 C C . ALA A 1 84 ? -10.414 -3.108 15.009 1.00 95.75 84 ALA A C 1
ATOM 659 O O . ALA A 1 84 ? -11.542 -3.597 14.951 1.00 95.75 84 ALA A O 1
ATOM 660 N N . ALA A 1 85 ? -9.417 -3.528 14.234 1.00 95.56 85 ALA A N 1
ATOM 661 C CA . ALA A 1 85 ? -9.538 -4.682 13.357 1.00 95.56 85 ALA A CA 1
ATOM 662 C C . ALA A 1 85 ? -9.487 -5.972 14.188 1.00 95.56 85 ALA A C 1
ATOM 664 O O . ALA A 1 85 ? -8.694 -6.099 15.120 1.00 95.56 85 ALA A O 1
ATOM 665 N N . ASN A 1 86 ? -10.312 -6.953 13.828 1.00 96.62 86 ASN A N 1
ATOM 666 C CA . ASN A 1 86 ? -10.431 -8.207 14.569 1.00 96.62 86 ASN A CA 1
ATOM 667 C C . ASN A 1 86 ? -9.243 -9.143 14.308 1.00 96.62 86 ASN A C 1
ATOM 669 O O . ASN A 1 86 ? -8.933 -10.004 15.127 1.00 96.62 86 ASN A O 1
ATOM 673 N N . SER A 1 87 ? -8.582 -9.014 13.152 1.00 97.62 87 SER A N 1
ATOM 674 C CA . SER A 1 87 ? -7.406 -9.813 12.796 1.00 97.62 87 SER A CA 1
ATOM 675 C C . SER A 1 87 ? -6.578 -9.167 11.682 1.00 97.62 87 SER A C 1
ATOM 677 O O . SER A 1 87 ? -7.070 -8.326 10.930 1.00 97.62 87 SER A O 1
ATOM 679 N N . ASN A 1 88 ? -5.339 -9.635 11.505 1.00 97.69 88 ASN A N 1
ATOM 680 C CA . ASN A 1 88 ? -4.543 -9.323 10.312 1.00 97.69 88 ASN A CA 1
ATOM 681 C C . ASN A 1 88 ? -5.239 -9.771 9.019 1.00 97.69 88 ASN A C 1
ATOM 683 O O . ASN A 1 88 ? -5.190 -9.059 8.021 1.00 97.69 88 ASN A O 1
ATOM 687 N N . ALA A 1 89 ? -5.918 -10.923 9.044 1.00 98.19 89 ALA A N 1
ATOM 688 C CA . ALA A 1 89 ? -6.631 -11.453 7.883 1.00 98.19 89 ALA A CA 1
ATOM 689 C C . ALA A 1 89 ? -7.762 -10.517 7.428 1.00 98.19 89 ALA A C 1
ATOM 691 O O . ALA A 1 89 ? -7.942 -10.321 6.232 1.00 98.19 89 ALA A O 1
ATOM 692 N N . GLU A 1 90 ? -8.468 -9.878 8.366 1.00 96.94 90 GLU A N 1
ATOM 693 C CA . GLU A 1 90 ? -9.477 -8.864 8.043 1.00 96.94 90 GLU A CA 1
ATOM 694 C C . GLU A 1 90 ? -8.863 -7.670 7.298 1.00 96.94 90 GLU A C 1
ATOM 696 O O . GLU A 1 90 ? -9.439 -7.180 6.328 1.00 96.94 90 GLU A O 1
ATOM 701 N N . GLN A 1 91 ? -7.685 -7.206 7.725 1.00 96.69 91 GLN A N 1
ATOM 702 C CA . GLN A 1 91 ? -7.003 -6.091 7.063 1.00 96.69 91 GLN A CA 1
ATOM 703 C C . GLN A 1 91 ? -6.543 -6.462 5.647 1.00 96.69 91 GLN A C 1
ATOM 705 O O . GLN A 1 91 ? -6.705 -5.668 4.720 1.00 96.69 91 GLN A O 1
ATOM 710 N N . VAL A 1 92 ? -6.034 -7.686 5.467 1.00 97.38 92 VAL A N 1
ATOM 711 C CA . VAL A 1 92 ? -5.662 -8.224 4.150 1.00 97.38 92 VAL A CA 1
ATOM 712 C C . VAL A 1 92 ? -6.886 -8.336 3.237 1.00 97.38 92 VAL A C 1
ATOM 714 O O . VAL A 1 92 ? -6.833 -7.873 2.099 1.00 97.38 92 VAL A O 1
ATOM 717 N N . GLU A 1 93 ? -8.002 -8.893 3.720 1.00 97.56 93 GLU A N 1
ATOM 718 C CA . GLU A 1 93 ? -9.215 -9.051 2.907 1.00 97.56 93 GLU A CA 1
ATOM 719 C C . GLU A 1 93 ? -9.791 -7.691 2.489 1.00 97.56 93 GLU A C 1
ATOM 721 O O . GLU A 1 93 ? -10.181 -7.521 1.338 1.00 97.56 93 GLU A O 1
ATOM 726 N N . LYS A 1 94 ? -9.763 -6.681 3.371 1.00 96.50 94 LYS A N 1
ATOM 727 C CA . LYS A 1 94 ? -10.170 -5.308 3.023 1.00 96.50 94 LYS A CA 1
ATOM 728 C C . LYS A 1 94 ? -9.360 -4.743 1.854 1.00 96.50 94 LYS A C 1
ATOM 730 O O . LYS A 1 94 ? -9.944 -4.225 0.905 1.00 96.50 94 LYS A O 1
ATOM 735 N N . LEU A 1 95 ? -8.034 -4.874 1.884 1.00 97.62 95 LEU A N 1
ATOM 736 C CA . LEU A 1 95 ? -7.167 -4.382 0.805 1.00 97.62 95 LEU A CA 1
ATOM 737 C C . LEU A 1 95 ? -7.319 -5.193 -0.484 1.00 97.62 95 LEU A C 1
ATOM 739 O O . LEU A 1 95 ? -7.296 -4.620 -1.569 1.00 97.62 95 LEU A O 1
ATOM 743 N N . LYS A 1 96 ? -7.552 -6.503 -0.383 1.00 98.06 96 LYS A N 1
ATOM 744 C CA . LYS A 1 96 ? -7.893 -7.352 -1.529 1.00 98.06 96 LYS A CA 1
ATOM 745 C C . LYS A 1 96 ? -9.200 -6.909 -2.192 1.00 98.06 96 LYS A C 1
ATOM 747 O O . LYS A 1 96 ? -9.239 -6.784 -3.412 1.00 98.06 96 LYS A O 1
ATOM 752 N N . VAL A 1 97 ? -10.239 -6.618 -1.408 1.00 98.12 97 VAL A N 1
ATOM 753 C CA . VAL A 1 97 ? -11.514 -6.081 -1.914 1.00 98.12 97 VAL A CA 1
ATOM 754 C C . VAL A 1 97 ? -11.302 -4.726 -2.595 1.00 98.12 97 VAL A C 1
ATOM 756 O O . VAL A 1 97 ? -11.845 -4.488 -3.671 1.00 98.12 97 VAL A O 1
ATOM 759 N N . ILE A 1 98 ? -10.492 -3.836 -2.015 1.00 97.69 98 ILE A N 1
ATOM 760 C CA . ILE A 1 98 ? -10.135 -2.553 -2.643 1.00 97.69 98 ILE A CA 1
ATOM 761 C C . ILE A 1 98 ? -9.407 -2.784 -3.974 1.00 97.69 98 ILE A C 1
ATOM 763 O O . ILE A 1 98 ? -9.783 -2.201 -4.986 1.00 97.69 98 ILE A O 1
ATOM 767 N N . SER A 1 99 ? -8.409 -3.668 -3.988 1.00 97.75 99 SER A N 1
ATOM 768 C CA . SER A 1 99 ? -7.637 -4.022 -5.181 1.00 97.75 99 SER A CA 1
ATOM 769 C C . SER A 1 99 ? -8.536 -4.526 -6.318 1.00 97.75 99 SER A C 1
ATOM 771 O O . SER A 1 99 ? -8.431 -4.053 -7.448 1.00 97.75 99 SER A O 1
ATOM 773 N N . GLN A 1 100 ? -9.509 -5.389 -6.006 1.00 97.94 100 GLN A N 1
ATOM 774 C CA . GLN A 1 100 ? -10.502 -5.874 -6.969 1.00 97.94 100 GLN A CA 1
ATOM 775 C C . GLN A 1 100 ? -11.366 -4.749 -7.551 1.00 97.94 100 GLN A C 1
ATOM 777 O O . GLN A 1 100 ? -11.549 -4.697 -8.765 1.00 97.94 100 GLN A O 1
ATOM 782 N N . HIS A 1 101 ? -11.868 -3.835 -6.712 1.00 98.12 101 HIS A N 1
ATOM 783 C CA . HIS A 1 101 ? -12.663 -2.690 -7.174 1.00 98.12 101 HIS A CA 1
ATOM 784 C C . HIS A 1 101 ? -11.860 -1.712 -8.038 1.00 98.12 101 HIS A C 1
ATOM 786 O O . HIS A 1 101 ? -12.424 -1.062 -8.914 1.00 98.12 101 HIS A O 1
ATOM 792 N N . LEU A 1 102 ? -10.555 -1.602 -7.791 1.00 97.56 102 LEU A N 1
ATOM 793 C CA . LEU A 1 102 ? -9.642 -0.752 -8.555 1.00 97.56 102 LEU A CA 1
ATOM 794 C C . LEU A 1 102 ? -9.008 -1.477 -9.753 1.00 97.56 102 LEU A C 1
ATOM 796 O O . LEU A 1 102 ? -8.200 -0.877 -10.457 1.00 97.56 102 LEU A O 1
ATOM 800 N N . HIS A 1 103 ? -9.363 -2.744 -9.992 1.00 97.19 103 HIS A N 1
ATOM 801 C CA . HIS A 1 103 ? -8.778 -3.597 -11.031 1.00 97.19 103 HIS A CA 1
ATOM 802 C C . HIS A 1 103 ? -7.244 -3.702 -10.964 1.00 97.19 103 HIS A C 1
ATOM 804 O O . HIS A 1 103 ? -6.570 -3.810 -11.988 1.00 97.19 103 HIS A O 1
ATOM 810 N N . ILE A 1 104 ? -6.690 -3.701 -9.752 1.00 96.38 104 ILE A N 1
ATOM 811 C CA . ILE A 1 104 ? -5.259 -3.890 -9.520 1.00 96.38 104 ILE A CA 1
ATOM 812 C C . ILE A 1 104 ? -4.987 -5.404 -9.440 1.00 96.38 104 ILE A C 1
ATOM 814 O O . ILE A 1 104 ? -5.660 -6.115 -8.688 1.00 96.38 104 ILE A O 1
ATOM 818 N N . PRO A 1 105 ? -4.047 -5.953 -10.230 1.00 93.12 105 PRO A N 1
ATOM 819 C CA . PRO A 1 105 ? -3.762 -7.382 -10.208 1.00 93.12 105 PRO A CA 1
ATOM 820 C C . PRO A 1 105 ? -3.078 -7.789 -8.898 1.00 93.12 105 PRO A C 1
ATOM 822 O O . PRO A 1 105 ? -2.254 -7.058 -8.352 1.00 93.12 105 PRO A O 1
ATOM 825 N N . LEU A 1 106 ? -3.394 -8.989 -8.411 1.00 94.31 106 LEU A N 1
ATOM 826 C CA . LEU A 1 106 ? -2.725 -9.592 -7.260 1.00 94.31 106 LEU A CA 1
ATOM 827 C C . LEU A 1 106 ? -1.814 -10.721 -7.725 1.00 94.31 106 LEU A C 1
ATOM 829 O O . LEU A 1 106 ? -2.217 -11.557 -8.533 1.00 94.31 106 LEU A O 1
ATOM 833 N N . HIS A 1 107 ? -0.610 -10.765 -7.166 1.00 94.06 107 HIS A N 1
ATOM 834 C CA . HIS A 1 107 ? 0.282 -11.902 -7.325 1.00 94.06 107 HIS A CA 1
ATOM 835 C C . HIS A 1 107 ? -0.026 -12.975 -6.282 1.00 94.06 107 HIS A C 1
ATOM 837 O O . HIS A 1 107 ? -0.230 -12.683 -5.101 1.00 94.06 107 HIS A O 1
ATOM 843 N N . ASP A 1 108 ? -0.003 -14.231 -6.712 1.00 95.75 108 ASP A N 1
ATOM 844 C CA . ASP A 1 108 ? 0.184 -15.348 -5.797 1.00 95.75 108 ASP A CA 1
ATOM 845 C C . ASP A 1 108 ? 1.672 -15.496 -5.420 1.00 95.75 108 ASP A C 1
ATOM 847 O O . ASP A 1 108 ? 2.553 -14.770 -5.887 1.00 95.75 108 ASP A O 1
ATOM 851 N N . ALA A 1 109 ? 1.980 -16.465 -4.559 1.00 93.81 109 ALA A N 1
ATOM 852 C CA . ALA A 1 109 ? 3.351 -16.673 -4.107 1.00 93.81 109 ALA A CA 1
ATOM 853 C C . ALA A 1 109 ? 4.312 -17.117 -5.228 1.00 93.81 109 ALA A C 1
ATOM 855 O O . ALA A 1 109 ? 5.523 -16.966 -5.075 1.00 93.81 109 ALA A O 1
ATOM 856 N N . VAL A 1 110 ? 3.823 -17.728 -6.310 1.00 95.62 110 VAL A N 1
ATOM 857 C CA . VAL A 1 110 ? 4.675 -18.202 -7.412 1.00 95.62 110 VAL A CA 1
ATOM 858 C C . VAL A 1 110 ? 5.015 -17.028 -8.321 1.00 95.62 110 VAL A C 1
ATOM 860 O O . VAL A 1 110 ? 6.187 -16.677 -8.439 1.00 95.62 110 VAL A O 1
ATOM 863 N N . SER A 1 111 ? 3.991 -16.351 -8.833 1.00 92.56 111 SER A N 1
ATOM 864 C CA . SER A 1 111 ? 4.126 -15.187 -9.709 1.00 92.56 111 SER A CA 1
ATOM 865 C C . SER A 1 111 ? 4.871 -14.026 -9.046 1.00 92.56 111 SER A C 1
ATOM 867 O O . SER A 1 111 ? 5.628 -13.334 -9.718 1.00 92.56 111 SER A O 1
ATOM 869 N N . LEU A 1 112 ? 4.746 -13.829 -7.725 1.00 90.50 112 LEU A N 1
ATOM 870 C CA . LEU A 1 112 ? 5.550 -12.825 -7.017 1.00 90.50 112 LEU A CA 1
ATOM 871 C C . LEU A 1 112 ? 7.043 -13.181 -7.020 1.00 90.50 112 LEU A C 1
ATOM 873 O O . LEU A 1 112 ? 7.890 -12.314 -7.227 1.00 90.50 112 LEU A O 1
ATOM 877 N N . ARG A 1 113 ? 7.388 -14.454 -6.785 1.00 89.25 113 ARG A N 1
ATOM 878 C CA . ARG A 1 113 ? 8.791 -14.899 -6.804 1.00 89.25 113 ARG A CA 1
ATOM 879 C C . ARG A 1 113 ? 9.390 -14.782 -8.197 1.00 89.25 113 ARG A C 1
ATOM 881 O O . ARG A 1 113 ? 10.569 -14.469 -8.301 1.00 89.25 113 ARG A O 1
ATOM 888 N N . GLU A 1 114 ? 8.606 -15.052 -9.233 1.00 88.62 114 GLU A N 1
ATOM 889 C CA . GLU A 1 114 ? 9.012 -14.851 -10.626 1.00 88.62 114 GLU A CA 1
ATOM 890 C C . GLU A 1 114 ? 9.210 -13.365 -10.919 1.00 88.62 114 GLU A C 1
ATOM 892 O O . GLU A 1 114 ? 10.285 -12.983 -11.357 1.00 88.62 114 GLU A O 1
ATOM 897 N N . ALA A 1 115 ? 8.275 -12.500 -10.523 1.00 82.75 115 ALA A N 1
ATOM 898 C CA . ALA A 1 115 ? 8.395 -11.061 -10.744 1.00 82.75 115 ALA A CA 1
ATOM 899 C C . ALA A 1 115 ? 9.599 -10.413 -10.026 1.00 82.75 115 ALA A C 1
ATOM 901 O O . ALA A 1 115 ? 10.160 -9.438 -10.519 1.00 82.75 115 ALA A O 1
ATOM 902 N N . ILE A 1 116 ? 10.021 -10.946 -8.872 1.00 81.44 116 ILE A N 1
ATOM 903 C CA . ILE A 1 116 ? 11.248 -10.511 -8.174 1.00 81.44 116 ILE A CA 1
ATOM 904 C C . ILE A 1 116 ? 12.521 -11.010 -8.889 1.00 81.44 116 ILE A C 1
ATOM 906 O O . ILE A 1 116 ? 13.589 -10.424 -8.715 1.00 81.44 116 ILE A O 1
ATOM 910 N N . LYS A 1 117 ? 12.423 -12.087 -9.677 1.00 77.81 117 LYS A N 1
ATOM 911 C CA . LYS A 1 117 ? 13.514 -12.632 -10.498 1.00 77.81 117 LYS A CA 1
ATOM 912 C C . LYS A 1 117 ? 13.568 -12.011 -11.891 1.00 77.81 117 LYS A C 1
ATOM 914 O O . LYS A 1 117 ? 14.654 -11.844 -12.417 1.00 77.81 117 LYS A O 1
ATOM 919 N N . ASP A 1 118 ? 12.442 -11.646 -12.495 1.00 63.34 118 ASP A N 1
ATOM 920 C CA . ASP A 1 118 ? 12.393 -11.155 -13.879 1.00 63.34 118 ASP A CA 1
ATOM 921 C C . ASP A 1 118 ? 13.037 -9.777 -14.072 1.00 63.34 118 ASP A C 1
ATOM 923 O O . ASP A 1 118 ? 13.521 -9.475 -15.166 1.00 63.34 118 ASP A O 1
ATOM 927 N N . THR A 1 119 ? 13.188 -8.998 -12.997 1.00 59.00 119 THR A N 1
ATOM 928 C CA . THR A 1 119 ? 14.096 -7.837 -12.963 1.00 59.00 119 THR A CA 1
ATOM 929 C C . THR A 1 119 ? 15.552 -8.210 -13.314 1.00 59.00 119 THR A C 1
ATOM 931 O O . THR A 1 119 ? 16.355 -7.335 -13.636 1.00 59.00 119 THR A O 1
ATOM 934 N N . GLU A 1 120 ? 15.915 -9.500 -13.331 1.00 56.72 120 GLU A N 1
ATOM 935 C CA . GLU A 1 120 ? 17.200 -10.023 -13.811 1.00 56.72 120 GLU A CA 1
ATOM 936 C C . GLU A 1 120 ? 17.237 -10.364 -15.304 1.00 56.72 120 GLU A C 1
ATOM 938 O O . GLU A 1 120 ? 18.278 -10.205 -15.944 1.00 56.72 120 GLU A O 1
ATOM 943 N N . THR A 1 121 ? 16.144 -10.860 -15.883 1.00 50.69 121 THR A N 1
ATOM 944 C CA . THR A 1 121 ? 16.147 -11.339 -17.276 1.00 50.69 121 THR A CA 1
ATOM 945 C C . THR A 1 121 ? 16.322 -10.169 -18.248 1.00 50.69 121 THR A C 1
ATOM 947 O O . THR A 1 121 ? 17.066 -10.260 -19.229 1.00 50.69 121 THR A O 1
ATOM 950 N N . GLU A 1 122 ? 15.731 -9.020 -17.919 1.00 54.16 122 GLU A N 1
ATOM 951 C CA . GLU A 1 122 ? 15.961 -7.760 -18.631 1.00 54.16 122 GLU A CA 1
ATOM 952 C C . GLU A 1 122 ? 17.368 -7.177 -18.342 1.00 54.16 122 GLU A C 1
ATOM 954 O O . GLU A 1 122 ? 17.991 -6.586 -19.230 1.00 54.16 122 GLU A O 1
ATOM 959 N N . ARG A 1 123 ? 17.945 -7.447 -17.153 1.00 53.59 123 ARG A N 1
ATOM 960 C CA . ARG A 1 123 ? 19.335 -7.094 -16.766 1.00 53.59 123 ARG A CA 1
ATOM 961 C C . ARG A 1 123 ? 20.385 -7.843 -17.599 1.00 53.59 123 ARG A C 1
ATOM 963 O O . ARG A 1 123 ? 21.429 -7.266 -17.899 1.00 53.59 123 ARG A O 1
ATOM 970 N N . GLY A 1 124 ? 20.134 -9.102 -17.972 1.00 52.12 124 GLY A N 1
ATOM 971 C CA . GLY A 1 124 ? 21.025 -9.902 -18.826 1.00 52.12 124 GLY A CA 1
ATOM 972 C C . GLY A 1 124 ? 21.048 -9.416 -20.278 1.00 52.12 124 GLY A C 1
ATOM 973 O O . GLY A 1 124 ? 22.114 -9.149 -20.829 1.00 52.12 124 GLY A O 1
ATOM 974 N N . LYS A 1 125 ? 19.865 -9.183 -20.859 1.00 53.28 125 LYS A N 1
ATOM 975 C CA . LYS A 1 125 ? 19.713 -8.741 -22.257 1.00 53.28 125 LYS A CA 1
ATOM 976 C C . LYS A 1 125 ? 20.224 -7.317 -22.517 1.00 53.28 125 LYS A C 1
ATOM 978 O O . LYS A 1 125 ? 20.724 -7.045 -23.607 1.00 53.28 125 LYS A O 1
ATOM 983 N N . LYS A 1 126 ? 20.104 -6.390 -21.551 1.00 53.16 126 LYS A N 1
ATOM 984 C CA . LYS A 1 126 ? 20.668 -5.027 -21.680 1.00 53.16 126 LYS A CA 1
ATOM 985 C C . LYS A 1 126 ? 22.203 -5.029 -21.655 1.00 53.16 126 LYS A C 1
ATOM 987 O O . LYS A 1 126 ? 22.807 -4.320 -22.453 1.00 53.16 126 LYS A O 1
ATOM 992 N N . LYS A 1 127 ? 22.828 -5.859 -20.807 1.00 53.19 127 LYS A N 1
ATOM 993 C CA . LYS A 1 127 ? 24.297 -5.969 -20.716 1.00 53.19 127 LYS A CA 1
ATOM 994 C C . LYS A 1 127 ? 24.940 -6.550 -21.977 1.00 53.19 127 LYS A C 1
ATOM 996 O O . LYS A 1 127 ? 26.014 -6.098 -22.354 1.00 53.19 127 LYS A O 1
ATOM 1001 N N . GLU A 1 128 ? 24.296 -7.516 -22.632 1.00 54.56 128 GLU A N 1
ATOM 1002 C CA . GLU A 1 128 ? 24.783 -8.070 -23.906 1.00 54.56 128 GLU A CA 1
ATOM 1003 C C . GLU A 1 128 ? 24.728 -7.025 -25.034 1.00 54.56 128 GLU A C 1
ATOM 1005 O O . GLU A 1 128 ? 25.691 -6.870 -25.781 1.00 54.56 128 GLU A O 1
ATOM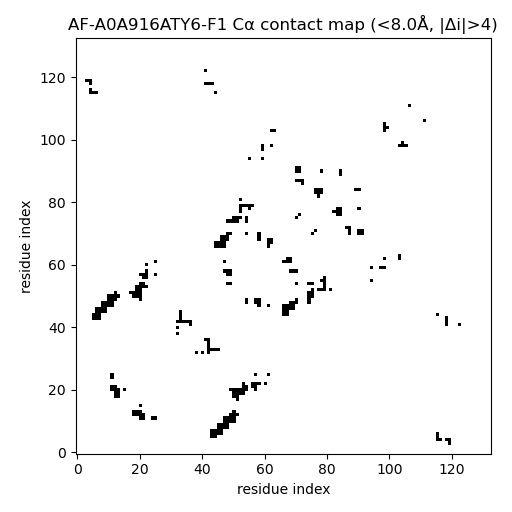 1010 N N . LYS A 1 129 ? 23.664 -6.211 -25.095 1.00 52.50 129 LYS A N 1
ATOM 1011 C CA . LYS A 1 129 ? 23.529 -5.130 -26.091 1.00 52.50 129 LYS A CA 1
ATOM 1012 C C . LYS A 1 129 ? 24.507 -3.963 -25.908 1.00 52.50 129 LYS A C 1
ATOM 1014 O O . LYS A 1 129 ? 24.813 -3.289 -26.886 1.00 52.50 129 LYS A O 1
ATOM 1019 N N . GLU A 1 130 ? 24.970 -3.696 -24.687 1.00 53.03 130 GLU A N 1
ATOM 1020 C CA . GLU A 1 130 ? 26.024 -2.700 -24.425 1.00 53.03 130 GLU A CA 1
ATOM 1021 C C . GLU A 1 130 ? 27.433 -3.216 -24.750 1.00 53.03 130 GLU A C 1
ATOM 1023 O O . GLU A 1 130 ? 28.324 -2.406 -24.971 1.00 53.03 130 GLU A O 1
ATOM 1028 N N . GLN A 1 131 ? 27.647 -4.537 -24.799 1.00 52.19 131 GLN A N 1
ATOM 1029 C CA . GLN A 1 131 ? 28.944 -5.139 -25.146 1.00 52.19 131 GLN A CA 1
ATOM 1030 C C . GLN A 1 131 ? 29.136 -5.357 -26.657 1.00 52.19 131 GLN A C 1
ATOM 1032 O O . GLN A 1 131 ? 30.269 -5.510 -27.104 1.00 52.19 131 GLN A O 1
ATOM 1037 N N . GLU A 1 132 ? 28.058 -5.348 -27.448 1.00 51.31 132 GLU A N 1
ATOM 1038 C CA . GLU A 1 132 ? 28.094 -5.452 -28.919 1.00 51.31 132 GLU A CA 1
ATOM 1039 C C . GLU A 1 132 ? 28.168 -4.090 -29.649 1.00 51.31 132 GLU A C 1
ATOM 1041 O O . GLU A 1 132 ? 28.036 -4.037 -30.875 1.00 51.31 132 GLU A O 1
ATOM 1046 N N . LYS A 1 133 ? 28.381 -2.984 -28.925 1.00 44.81 133 LYS A N 1
ATOM 1047 C CA . LYS A 1 133 ? 28.513 -1.622 -29.470 1.00 44.81 133 LYS A CA 1
ATOM 1048 C C . LYS A 1 133 ? 29.882 -1.024 -29.173 1.00 44.81 133 LYS A C 1
ATOM 1050 O O . LYS A 1 133 ? 30.371 -0.284 -30.056 1.00 44.81 133 LYS A O 1
#

Solvent-accessible surface area (backbone atoms only — not comparable to full-atom values): 7816 Å² total; per-residue (Å²): 128,80,95,60,73,55,70,46,79,46,70,41,20,77,89,40,82,91,31,48,28,53,54,72,58,58,70,75,48,68,58,57,63,51,74,45,93,84,63,103,51,71,66,48,50,44,29,37,34,36,18,33,76,38,23,62,58,28,42,53,50,34,48,76,71,74,32,43,67,55,86,36,65,92,44,39,58,52,35,81,87,70,47,73,52,93,43,54,64,56,56,51,50,53,52,50,53,50,29,59,77,68,70,50,86,80,71,54,80,62,57,45,56,47,59,47,47,49,60,46,60,60,53,54,58,52,54,54,61,64,72,78,109

Sequence (133 aa):
MPDHHQHALVVLGRYQKEQQSSPWDLRALNLARFFDSDFVTPEVRCAVCAFGAREQDCLTSAMLLGLDIRVGFENNHFSASGVAANSNAEQVEKLKVISQHLHIPLHDAVSLREAIKDTETERGKKKEKEQEK

Secondary structure (DSSP, 8-state):
--SSS-EEEEEESTTSGGG---GGGGGGS-THHHH-TTSSS---EEEEEE-STTHHHHHHHHHHTT-EE--STTT-SB-TTSPBPS-HHHHHHHHHHHHHHTT-----HHHHHHHHHHTTHHHHHHHHHHH--

Radius of gyration: 16.91 Å; Cα contacts (8 Å, |Δi|>4): 173; chains: 1; bounding box: 42×31×46 Å

pLDDT: mean 81.14, std 17.43, range [40.5, 98.19]